Protein AF-A0A0Q8EEJ3-F1 (afdb_monomer_lite)

Structure (mmCIF, N/CA/C/O backbone):
data_AF-A0A0Q8EEJ3-F1
#
_entry.id   AF-A0A0Q8EEJ3-F1
#
loop_
_atom_site.group_PDB
_atom_site.id
_atom_site.type_symbol
_atom_site.label_atom_id
_atom_site.label_alt_id
_atom_site.label_comp_id
_atom_site.label_asym_id
_atom_site.label_entity_id
_atom_site.label_seq_id
_atom_site.pdbx_PDB_ins_code
_atom_site.Cartn_x
_atom_site.Cartn_y
_atom_site.Cartn_z
_atom_site.occupancy
_atom_site.B_iso_or_equiv
_atom_site.auth_seq_id
_atom_site.auth_comp_id
_atom_site.auth_asym_id
_atom_site.auth_atom_id
_atom_site.pdbx_PDB_model_num
ATOM 1 N N . MET A 1 1 ? 27.214 12.143 -6.056 1.00 64.88 1 MET A N 1
ATOM 2 C CA . MET A 1 1 ? 26.124 11.352 -5.436 1.00 64.88 1 MET A CA 1
ATOM 3 C C . MET A 1 1 ? 25.007 11.005 -6.415 1.00 64.88 1 MET A C 1
ATOM 5 O O . MET A 1 1 ? 24.619 9.848 -6.441 1.00 64.88 1 MET A O 1
ATOM 9 N N . THR A 1 2 ? 24.546 11.930 -7.264 1.00 81.38 2 THR A N 1
ATOM 10 C CA . THR A 1 2 ? 23.460 11.687 -8.239 1.00 81.38 2 THR A CA 1
ATOM 11 C C . THR A 1 2 ? 23.700 10.480 -9.152 1.00 81.38 2 THR A C 1
ATOM 13 O O . THR A 1 2 ? 22.827 9.632 -9.271 1.00 81.38 2 THR A O 1
ATOM 16 N N . ILE A 1 3 ? 24.903 10.341 -9.722 1.00 84.38 3 ILE A N 1
ATOM 17 C CA . ILE A 1 3 ? 25.245 9.219 -10.618 1.00 84.38 3 ILE A CA 1
ATOM 18 C C . ILE A 1 3 ? 25.151 7.868 -9.895 1.00 84.38 3 ILE A C 1
ATOM 20 O O . ILE A 1 3 ? 24.592 6.923 -10.434 1.00 84.38 3 ILE A O 1
ATOM 24 N N . ALA A 1 4 ? 25.630 7.784 -8.651 1.00 76.81 4 ALA A N 1
ATOM 25 C CA . ALA A 1 4 ? 25.536 6.559 -7.858 1.00 76.81 4 ALA A CA 1
ATOM 26 C C . ALA A 1 4 ? 24.073 6.192 -7.557 1.00 76.81 4 ALA A C 1
ATOM 28 O O . ALA A 1 4 ? 23.704 5.028 -7.657 1.00 76.81 4 ALA A O 1
ATOM 29 N N . GLY A 1 5 ? 23.228 7.189 -7.264 1.00 67.88 5 GLY A N 1
ATOM 30 C CA . GLY A 1 5 ? 21.789 6.983 -7.087 1.00 67.88 5 GLY A CA 1
ATOM 31 C C . GLY A 1 5 ? 21.102 6.469 -8.355 1.00 67.88 5 GLY A C 1
ATOM 32 O O . GLY A 1 5 ? 20.289 5.557 -8.273 1.00 67.88 5 GLY A O 1
ATOM 33 N N . VAL A 1 6 ? 21.479 6.990 -9.527 1.00 74.94 6 VAL A N 1
ATOM 34 C CA . VAL A 1 6 ? 20.961 6.527 -10.826 1.00 74.94 6 VAL A CA 1
ATOM 35 C C . VAL A 1 6 ? 21.409 5.097 -11.130 1.00 74.94 6 VAL A C 1
ATOM 37 O O . VAL A 1 6 ? 20.593 4.284 -11.547 1.00 74.94 6 VAL A O 1
ATOM 40 N N . VAL A 1 7 ? 22.673 4.755 -10.867 1.00 72.94 7 VAL A N 1
ATOM 41 C CA . VAL A 1 7 ? 23.191 3.392 -11.076 1.00 72.94 7 VAL A CA 1
ATOM 42 C C . VAL A 1 7 ? 22.508 2.397 -10.141 1.00 72.94 7 VAL A C 1
ATOM 44 O O . VAL A 1 7 ? 22.118 1.323 -10.585 1.00 72.94 7 VAL A O 1
ATOM 47 N N . VAL A 1 8 ? 22.295 2.747 -8.870 1.00 71.50 8 VAL A N 1
ATOM 48 C CA . VAL A 1 8 ? 21.547 1.894 -7.934 1.00 71.50 8 VAL A CA 1
ATOM 49 C C . VAL A 1 8 ? 20.093 1.757 -8.381 1.00 71.50 8 VAL A C 1
ATOM 51 O O . VAL A 1 8 ? 19.580 0.647 -8.394 1.00 71.50 8 VAL A O 1
ATOM 54 N N . ALA A 1 9 ? 19.436 2.833 -8.817 1.00 68.00 9 ALA A N 1
ATOM 55 C CA . ALA A 1 9 ? 18.066 2.763 -9.329 1.00 68.00 9 ALA A CA 1
ATOM 56 C C . ALA A 1 9 ? 17.943 1.909 -10.608 1.00 68.00 9 ALA A C 1
ATOM 58 O O . ALA A 1 9 ? 16.942 1.222 -10.774 1.00 68.00 9 ALA A O 1
ATOM 59 N N . ALA A 1 10 ? 18.958 1.922 -11.479 1.00 6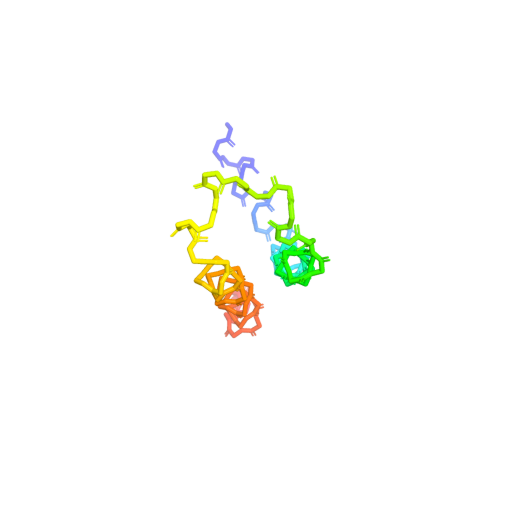7.25 10 ALA A N 1
ATOM 60 C CA . ALA A 1 10 ? 18.984 1.142 -12.718 1.00 67.25 10 ALA A CA 1
ATOM 61 C C . ALA A 1 10 ? 19.374 -0.334 -12.514 1.00 67.25 10 ALA A C 1
ATOM 63 O O . ALA A 1 10 ? 18.942 -1.190 -13.278 1.00 67.25 10 ALA A O 1
ATOM 64 N N . THR A 1 11 ? 20.206 -0.638 -11.512 1.00 68.12 11 THR A N 1
ATOM 65 C CA . THR A 1 11 ? 20.699 -2.005 -11.243 1.00 68.12 11 THR A CA 1
ATOM 66 C C . THR A 1 11 ? 19.906 -2.738 -10.168 1.00 68.12 11 THR A C 1
ATOM 68 O O . THR A 1 11 ? 19.889 -3.968 -10.153 1.00 68.12 11 THR A O 1
ATOM 71 N N . SER A 1 12 ? 19.254 -2.014 -9.255 1.00 68.62 12 SER A N 1
ATOM 72 C CA . SER A 1 12 ? 18.364 -2.623 -8.272 1.00 68.62 12 SER A CA 1
ATOM 73 C C . SER A 1 12 ? 17.039 -2.990 -8.930 1.00 68.62 12 SER A C 1
ATOM 75 O O . SER A 1 12 ? 16.450 -2.203 -9.670 1.00 68.62 12 SER A O 1
ATOM 77 N N . ASP A 1 13 ? 16.548 -4.191 -8.627 1.00 79.12 13 ASP A N 1
ATOM 78 C CA . ASP A 1 13 ? 15.179 -4.589 -8.940 1.00 79.12 13 ASP A CA 1
ATOM 79 C C . ASP A 1 13 ? 14.225 -3.790 -8.038 1.00 79.12 13 ASP A C 1
ATOM 81 O O . ASP A 1 13 ? 13.741 -4.253 -6.999 1.00 79.12 13 ASP A O 1
ATOM 85 N N . TRP A 1 14 ? 14.013 -2.526 -8.409 1.00 81.12 14 TRP A N 1
ATOM 86 C CA . TRP A 1 14 ? 13.145 -1.583 -7.711 1.00 81.12 14 TRP A CA 1
ATOM 87 C C . TRP A 1 14 ? 11.730 -2.153 -7.545 1.00 81.12 14 TRP A C 1
ATOM 89 O O . TRP A 1 14 ? 11.054 -1.850 -6.558 1.00 81.12 14 TRP A O 1
ATOM 99 N N . ARG A 1 15 ? 11.300 -3.048 -8.450 1.00 86.69 15 ARG A N 1
ATOM 100 C CA . ARG A 1 15 ? 10.010 -3.741 -8.364 1.00 86.69 15 ARG A CA 1
ATOM 101 C C . ARG A 1 15 ? 9.955 -4.642 -7.147 1.00 86.69 15 ARG A C 1
ATOM 103 O O . ARG A 1 15 ? 8.923 -4.680 -6.482 1.00 86.69 15 ARG A O 1
ATOM 110 N N . ASN A 1 16 ? 11.039 -5.344 -6.821 1.00 86.44 16 ASN A N 1
ATOM 111 C CA . ASN A 1 16 ? 11.084 -6.182 -5.627 1.00 86.44 16 ASN A CA 1
ATOM 112 C C . ASN A 1 16 ? 10.928 -5.343 -4.348 1.00 86.44 16 ASN A C 1
ATOM 114 O O . ASN A 1 16 ? 10.143 -5.692 -3.466 1.00 86.44 16 ASN A O 1
ATOM 118 N N . GLY A 1 17 ? 11.579 -4.176 -4.294 1.00 86.88 17 GLY A N 1
ATOM 119 C CA . GLY A 1 17 ? 11.384 -3.205 -3.213 1.00 86.88 17 GLY A CA 1
ATOM 120 C C . GLY A 1 17 ? 9.924 -2.756 -3.084 1.00 86.88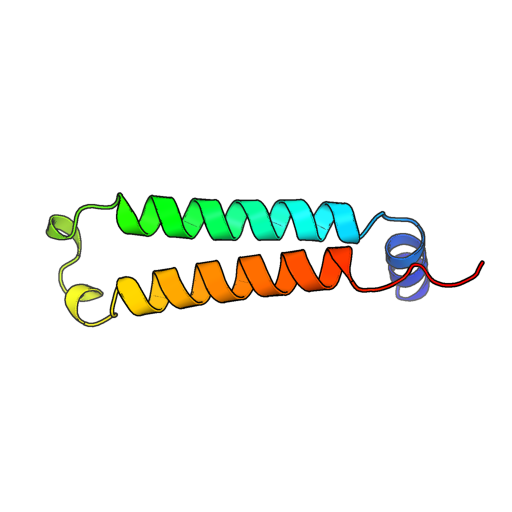 17 GLY A C 1
ATOM 121 O O . GLY A 1 17 ? 9.352 -2.797 -1.994 1.00 86.88 17 GLY A O 1
ATOM 122 N N . ILE A 1 18 ? 9.278 -2.405 -4.200 1.00 90.62 18 ILE A N 1
ATOM 123 C CA . ILE A 1 18 ? 7.870 -1.987 -4.190 1.00 90.62 18 ILE A CA 1
ATOM 124 C C . ILE A 1 18 ? 6.921 -3.132 -3.821 1.00 90.62 18 ILE A C 1
ATOM 126 O O . ILE A 1 18 ? 5.949 -2.898 -3.101 1.00 90.62 18 ILE A O 1
ATOM 130 N N . ARG A 1 19 ? 7.187 -4.370 -4.246 1.00 89.94 19 ARG A N 1
ATOM 131 C CA . ARG A 1 19 ? 6.393 -5.546 -3.851 1.00 89.94 19 ARG A CA 1
ATOM 132 C C . ARG A 1 19 ? 6.422 -5.747 -2.335 1.00 89.94 19 ARG A C 1
ATOM 134 O O . ARG A 1 19 ? 5.368 -5.954 -1.736 1.00 89.94 19 ARG A O 1
ATOM 141 N N . ILE A 1 20 ? 7.595 -5.606 -1.715 1.00 92.56 20 ILE A N 1
ATOM 142 C CA . ILE A 1 20 ? 7.751 -5.670 -0.254 1.00 92.56 20 ILE A CA 1
ATOM 143 C C . ILE A 1 20 ? 6.956 -4.545 0.420 1.00 92.56 20 ILE A C 1
ATOM 145 O O . ILE A 1 20 ? 6.154 -4.818 1.311 1.00 92.56 20 ILE A O 1
ATOM 149 N N . ILE A 1 21 ? 7.118 -3.296 -0.032 1.00 9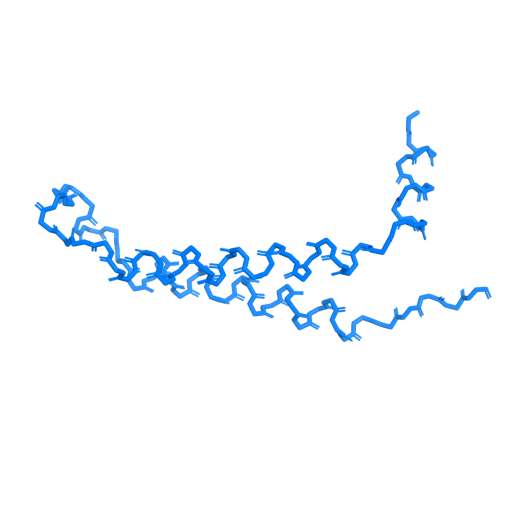3.25 21 ILE A N 1
ATOM 150 C CA . ILE A 1 21 ? 6.395 -2.136 0.523 1.00 93.25 21 ILE A CA 1
ATOM 151 C C . ILE A 1 21 ? 4.878 -2.337 0.420 1.00 93.25 21 ILE A C 1
ATOM 153 O O . ILE A 1 21 ? 4.155 -2.125 1.391 1.00 93.25 21 ILE A O 1
ATOM 157 N N . SER A 1 22 ? 4.395 -2.803 -0.730 1.00 93.00 22 SER A N 1
ATOM 158 C CA . SER A 1 22 ? 2.974 -3.078 -0.967 1.00 93.00 22 SER A CA 1
ATOM 159 C C . SER A 1 22 ? 2.431 -4.143 -0.010 1.00 93.00 22 SER A C 1
ATOM 161 O O . SER A 1 22 ? 1.349 -3.976 0.554 1.00 93.00 22 SER A O 1
ATOM 163 N N . GLY A 1 23 ? 3.204 -5.208 0.232 1.00 92.69 23 GLY A N 1
ATOM 164 C CA . GLY A 1 23 ? 2.868 -6.243 1.210 1.00 92.69 23 GLY A CA 1
ATOM 165 C C . GLY A 1 23 ? 2.808 -5.708 2.642 1.00 92.69 23 GLY A C 1
ATOM 166 O O . GLY A 1 23 ? 1.856 -5.997 3.365 1.00 92.69 23 GLY A O 1
ATOM 167 N N . VAL A 1 24 ? 3.772 -4.871 3.040 1.00 96.00 24 VAL A N 1
ATOM 168 C CA . VAL A 1 24 ? 3.792 -4.229 4.367 1.00 96.00 24 VAL A CA 1
ATOM 169 C C . VAL A 1 24 ? 2.593 -3.299 4.557 1.00 96.00 24 VAL A C 1
ATOM 171 O O . VAL A 1 24 ? 1.994 -3.304 5.629 1.00 96.00 24 VAL A O 1
ATOM 174 N N . LEU A 1 25 ? 2.197 -2.541 3.531 1.00 94.75 25 LEU A N 1
ATOM 175 C CA . LEU A 1 25 ? 1.007 -1.681 3.579 1.00 94.75 25 LEU A CA 1
ATOM 176 C C . LEU A 1 25 ? -0.280 -2.496 3.759 1.00 94.75 25 LEU A C 1
ATOM 178 O O . LEU A 1 25 ? -1.115 -2.150 4.595 1.00 94.75 25 LEU A O 1
ATOM 182 N N . GLY A 1 26 ? -0.416 -3.611 3.034 1.00 94.12 26 GLY A N 1
ATOM 183 C CA . GLY A 1 26 ? -1.530 -4.543 3.217 1.00 94.12 26 GLY A CA 1
ATOM 184 C C . GLY A 1 26 ? -1.547 -5.158 4.619 1.00 94.12 26 GLY A C 1
ATOM 185 O O . GLY A 1 26 ? -2.586 -5.186 5.277 1.00 94.12 26 GLY A O 1
ATOM 186 N N . PHE A 1 27 ? -0.385 -5.576 5.124 1.00 93.62 27 PHE A N 1
ATOM 187 C CA . PHE A 1 27 ? -0.250 -6.089 6.486 1.00 93.62 27 PHE A CA 1
ATOM 188 C C . PHE A 1 27 ? -0.615 -5.033 7.539 1.00 93.62 27 PHE A C 1
ATOM 190 O O . PHE A 1 27 ? -1.370 -5.320 8.466 1.00 93.62 27 PHE A O 1
ATOM 197 N N . ALA A 1 28 ? -0.165 -3.787 7.367 1.00 91.75 28 ALA A N 1
ATOM 198 C CA . ALA A 1 28 ? -0.519 -2.672 8.239 1.00 91.75 28 ALA A CA 1
ATOM 199 C C . ALA A 1 28 ? -2.034 -2.414 8.256 1.00 91.75 28 ALA A C 1
ATOM 201 O O . ALA A 1 28 ? -2.595 -2.168 9.324 1.00 91.75 28 ALA A O 1
ATOM 202 N N . ALA A 1 29 ? -2.710 -2.529 7.108 1.00 91.69 29 ALA A N 1
ATOM 203 C CA . ALA A 1 29 ? -4.163 -2.418 7.020 1.00 91.69 29 ALA A CA 1
ATOM 204 C C . ALA A 1 29 ? -4.876 -3.521 7.826 1.00 91.69 29 ALA A C 1
ATOM 206 O O . ALA A 1 29 ? -5.819 -3.234 8.565 1.00 91.69 29 ALA A O 1
ATOM 207 N N . VAL A 1 30 ? -4.390 -4.766 7.755 1.00 91.69 30 VAL A N 1
ATOM 208 C CA . VAL A 1 30 ? -4.917 -5.890 8.553 1.00 91.69 30 VAL A CA 1
ATOM 209 C C . VAL A 1 30 ? -4.707 -5.654 10.048 1.00 91.69 30 VAL A C 1
ATOM 211 O O . VAL A 1 30 ? -5.647 -5.798 10.828 1.00 91.69 30 VAL A O 1
ATOM 214 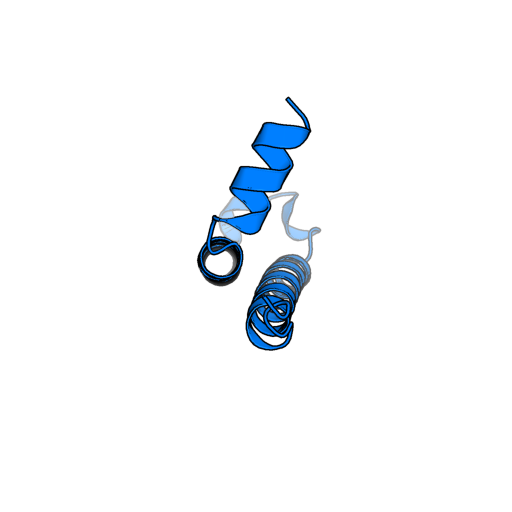N N . LEU A 1 31 ? -3.512 -5.225 10.460 1.00 89.88 31 LEU A N 1
ATOM 215 C CA . LEU A 1 31 ? -3.234 -4.894 11.860 1.00 89.88 31 LEU A CA 1
ATOM 216 C C . LEU A 1 31 ? -4.152 -3.778 12.377 1.00 89.88 31 LEU A C 1
ATOM 218 O O . LEU A 1 31 ? -4.638 -3.846 13.504 1.00 89.88 31 LEU A O 1
ATOM 222 N N . ARG A 1 32 ? -4.449 -2.777 11.541 1.00 85.25 32 ARG A N 1
ATOM 223 C CA . ARG A 1 32 ? -5.382 -1.685 11.855 1.00 85.25 32 ARG A CA 1
ATOM 224 C C . ARG A 1 32 ? -6.818 -2.179 12.078 1.00 85.25 32 ARG A C 1
ATOM 226 O O . ARG A 1 32 ? -7.559 -1.608 12.881 1.00 85.25 32 ARG A O 1
ATOM 233 N N . LEU A 1 33 ? -7.223 -3.234 11.371 1.00 85.19 33 LEU A N 1
ATOM 234 C CA . LEU A 1 33 ? -8.513 -3.896 11.576 1.00 85.19 33 LEU A CA 1
ATOM 235 C C . LEU A 1 33 ? -8.524 -4.762 12.844 1.00 85.19 33 LEU A C 1
ATOM 237 O O . LEU A 1 33 ? -9.540 -4.806 13.537 1.00 85.19 33 LEU A O 1
ATOM 241 N N . ALA A 1 34 ? -7.399 -5.400 13.165 1.00 85.38 34 ALA A N 1
ATOM 242 C CA . ALA A 1 34 ? -7.249 -6.247 14.346 1.00 85.38 34 ALA A CA 1
ATOM 243 C C . ALA A 1 34 ? -7.116 -5.457 15.663 1.00 85.38 34 ALA A C 1
ATOM 245 O O . ALA A 1 34 ? -7.371 -6.015 16.730 1.00 85.38 34 ALA A O 1
ATOM 246 N N . LEU A 1 35 ? -6.731 -4.175 15.610 1.00 78.75 35 LEU A N 1
ATOM 247 C CA . LEU A 1 35 ? -6.556 -3.343 16.801 1.00 78.75 35 LEU A CA 1
ATOM 248 C C . LEU A 1 35 ? -7.917 -2.982 17.448 1.00 78.75 35 LEU A C 1
ATOM 250 O O . LEU A 1 35 ? -8.768 -2.389 16.775 1.00 78.75 35 LEU A O 1
ATOM 254 N N . PRO A 1 36 ? -8.144 -3.311 18.736 1.00 65.88 36 PRO A N 1
ATOM 255 C CA . PRO A 1 36 ? -9.394 -3.012 19.435 1.00 65.88 36 PRO A CA 1
ATOM 256 C C . PRO A 1 36 ? -9.638 -1.507 19.616 1.00 65.88 36 PRO A C 1
ATOM 258 O O . PRO A 1 36 ? -8.783 -0.776 20.103 1.00 65.88 36 PRO A O 1
ATOM 261 N N . GLU A 1 37 ? -10.856 -1.050 19.321 1.00 63.28 37 GLU A N 1
ATOM 262 C CA . GLU A 1 37 ? -11.268 0.364 19.442 1.00 63.28 37 GLU A CA 1
ATOM 263 C C . GLU A 1 37 ? -11.298 0.886 20.892 1.00 63.28 37 GLU A C 1
ATOM 265 O O . GLU A 1 37 ? -11.404 2.088 21.123 1.00 63.28 37 GLU A O 1
ATOM 270 N N . LYS A 1 38 ? -11.186 -0.004 21.884 1.00 60.94 38 LYS A N 1
ATOM 271 C CA . LYS A 1 38 ? -11.289 0.324 23.315 1.00 60.94 38 LYS A CA 1
ATOM 272 C C . LYS A 1 38 ? -10.136 1.180 23.859 1.00 60.94 38 LYS A C 1
ATOM 274 O O . LYS A 1 38 ? -10.344 1.872 24.848 1.00 60.94 38 LYS A O 1
ATOM 279 N N . ASP A 1 39 ? -8.991 1.207 23.176 1.00 58.38 39 ASP A N 1
ATOM 280 C CA . ASP A 1 39 ? -7.846 2.069 23.520 1.00 58.38 39 ASP A CA 1
ATOM 281 C C . ASP A 1 39 ? -7.814 3.361 22.679 1.00 58.38 39 ASP A C 1
ATOM 283 O O . ASP A 1 39 ? -6.892 4.170 22.783 1.00 58.38 39 ASP A O 1
ATOM 287 N N . ALA A 1 40 ? -8.810 3.564 21.805 1.00 57.84 40 ALA A N 1
ATOM 288 C CA . ALA A 1 40 ? -8.743 4.573 20.756 1.00 57.84 40 ALA A CA 1
ATOM 289 C C . ALA A 1 40 ? -9.030 5.999 21.247 1.00 57.84 40 ALA A C 1
ATOM 291 O O . ALA A 1 40 ? -8.539 6.934 20.625 1.00 57.84 40 ALA A O 1
ATOM 292 N N . GLY A 1 41 ? -9.777 6.217 22.336 1.00 68.44 41 GLY A N 1
ATOM 293 C CA . GLY A 1 41 ? -10.081 7.568 22.840 1.00 68.44 41 GLY A CA 1
ATOM 294 C C . GLY A 1 41 ? -10.430 8.568 21.717 1.00 68.44 41 GLY A C 1
ATOM 295 O O . GLY A 1 41 ? -11.339 8.344 20.921 1.00 68.44 41 GLY A O 1
ATOM 296 N N . MET A 1 42 ? -9.643 9.641 21.583 1.00 57.50 42 MET A N 1
ATOM 297 C CA . MET A 1 42 ? -9.780 10.698 20.560 1.00 57.50 42 MET A CA 1
ATOM 298 C C . MET A 1 42 ? -9.549 10.232 19.094 1.00 57.50 42 MET A C 1
ATOM 300 O O . MET A 1 42 ? -9.793 10.988 18.156 1.00 57.50 42 MET A O 1
ATOM 304 N N . LEU A 1 43 ? -9.111 8.985 18.869 1.00 54.09 43 LEU A N 1
ATOM 305 C CA . LEU A 1 43 ? -8.963 8.338 17.554 1.00 54.09 43 LEU A CA 1
ATOM 306 C C . LEU A 1 43 ? -10.281 7.778 16.997 1.00 54.09 43 LEU A C 1
ATOM 308 O O . LEU A 1 43 ? -10.306 7.417 15.823 1.00 54.09 43 LEU A O 1
ATOM 312 N N . ALA A 1 44 ? -11.375 7.752 17.770 1.00 55.19 44 ALA A N 1
ATOM 313 C CA . ALA A 1 44 ? -12.699 7.363 17.263 1.00 55.19 44 ALA A CA 1
ATOM 314 C C . ALA A 1 44 ? -13.183 8.258 16.100 1.00 55.19 44 ALA A C 1
ATOM 316 O O . ALA A 1 44 ? -13.976 7.824 15.269 1.00 55.19 44 ALA A O 1
ATOM 317 N N . VAL A 1 45 ? -12.663 9.492 16.003 1.00 55.12 45 VAL A N 1
ATOM 318 C CA . VAL A 1 45 ? -12.989 10.450 14.931 1.00 55.12 45 VAL A CA 1
ATOM 319 C C . VAL A 1 45 ? -12.201 10.169 13.644 1.00 55.12 45 VAL A C 1
ATOM 321 O O . VAL A 1 45 ? -12.691 10.435 12.545 1.00 55.12 45 VAL A O 1
ATOM 324 N N . ARG A 1 46 ? -10.989 9.594 13.733 1.00 68.12 46 ARG A N 1
ATOM 325 C CA . ARG A 1 46 ? -10.222 9.220 12.537 1.00 68.12 46 ARG A CA 1
ATOM 326 C C . ARG A 1 46 ? -10.789 7.908 12.014 1.00 68.12 46 ARG A C 1
ATOM 328 O O . ARG A 1 46 ? -10.387 6.849 12.481 1.00 68.12 46 ARG A O 1
ATOM 335 N N . HIS A 1 47 ? -11.720 7.995 11.058 1.00 76.62 47 HIS A N 1
ATOM 336 C CA . HIS A 1 47 ? -12.366 6.859 10.392 1.00 76.62 47 HIS A CA 1
ATOM 337 C C . HIS A 1 47 ? -11.363 5.721 10.147 1.00 76.62 47 HIS A C 1
ATOM 339 O O . HIS A 1 47 ? -10.589 5.747 9.190 1.00 76.62 47 HIS A O 1
ATOM 345 N N . ARG A 1 48 ? -11.380 4.700 11.011 1.00 79.06 48 ARG A N 1
ATOM 346 C CA . ARG A 1 48 ? -10.471 3.548 10.912 1.00 79.06 48 ARG A CA 1
ATOM 347 C C . ARG A 1 48 ? -10.559 2.880 9.542 1.00 79.06 48 ARG A C 1
ATOM 349 O O . ARG A 1 48 ? -9.555 2.449 8.992 1.00 79.06 48 ARG A O 1
ATOM 356 N N . PHE A 1 49 ? -11.765 2.873 8.978 1.00 81.75 49 PHE A N 1
ATOM 357 C CA . PHE A 1 49 ? -12.055 2.355 7.650 1.00 81.75 49 PHE A CA 1
ATOM 358 C C . PHE A 1 49 ? -11.427 3.199 6.545 1.00 81.75 49 PHE A C 1
ATOM 360 O O . PHE A 1 49 ? -10.944 2.631 5.576 1.00 81.75 49 PHE A O 1
ATOM 367 N N . LEU A 1 50 ? -11.380 4.528 6.699 1.00 87.62 50 LEU A N 1
ATOM 368 C CA . LEU A 1 50 ? -10.701 5.405 5.746 1.00 87.62 50 LEU A CA 1
ATOM 369 C C . LEU A 1 50 ? -9.198 5.126 5.750 1.00 87.62 50 LEU A C 1
ATOM 371 O O . LEU A 1 50 ? -8.597 5.015 4.693 1.00 87.62 50 LEU A O 1
ATOM 375 N N . ASP A 1 51 ? -8.598 4.961 6.925 1.00 89.81 51 ASP A N 1
ATOM 376 C CA . ASP A 1 51 ? -7.170 4.665 7.028 1.00 89.81 51 ASP A CA 1
ATOM 377 C C . ASP A 1 51 ? -6.813 3.291 6.436 1.00 89.81 51 ASP A C 1
ATOM 379 O O . ASP A 1 51 ? -5.881 3.186 5.643 1.00 89.81 51 ASP A O 1
ATOM 383 N N . VAL A 1 52 ? -7.614 2.260 6.727 1.00 91.25 52 VAL A N 1
ATOM 384 C CA . VAL A 1 52 ? -7.500 0.934 6.093 1.00 91.25 52 VAL A CA 1
ATOM 385 C C . VAL A 1 52 ? -7.668 1.032 4.577 1.00 91.25 52 VAL A C 1
ATOM 387 O O . VAL A 1 52 ? -6.876 0.449 3.840 1.00 91.25 52 VAL A O 1
ATOM 390 N N . ALA A 1 53 ? -8.667 1.783 4.103 1.00 92.62 53 ALA A N 1
ATOM 391 C CA . ALA A 1 53 ? -8.912 1.983 2.680 1.00 92.62 53 ALA A CA 1
ATOM 392 C C . ALA A 1 53 ? -7.738 2.695 2.000 1.00 92.62 53 ALA A C 1
ATOM 394 O O . ALA A 1 53 ? -7.336 2.279 0.921 1.00 92.62 53 ALA A O 1
ATOM 395 N N . ILE A 1 54 ? -7.148 3.709 2.639 1.00 93.88 54 ILE A N 1
ATOM 396 C CA . ILE A 1 54 ? -5.958 4.403 2.134 1.00 93.88 54 ILE A CA 1
ATOM 397 C C . ILE A 1 54 ? -4.771 3.441 2.064 1.00 93.88 54 ILE A C 1
ATOM 399 O O . ILE A 1 54 ? -4.125 3.368 1.024 1.00 93.88 54 ILE A O 1
ATOM 403 N N . LEU A 1 55 ? -4.495 2.678 3.128 1.00 94.69 55 LEU A N 1
ATOM 404 C CA . LEU A 1 55 ? -3.381 1.725 3.155 1.00 94.69 55 LEU A CA 1
ATOM 405 C C . LEU A 1 55 ? -3.527 0.645 2.076 1.00 94.69 55 LEU A C 1
ATOM 407 O O . LEU A 1 55 ? -2.567 0.364 1.357 1.00 94.69 55 LEU A O 1
ATOM 411 N N . LEU A 1 56 ? -4.729 0.081 1.922 1.00 95.75 56 LEU A N 1
ATOM 412 C CA . LEU A 1 56 ? -5.021 -0.897 0.874 1.00 95.75 56 LEU A CA 1
ATOM 413 C C . LEU A 1 56 ? -4.939 -0.278 -0.520 1.00 95.75 56 LEU A C 1
ATOM 415 O O . LEU A 1 56 ? -4.305 -0.861 -1.394 1.00 95.75 56 LEU A O 1
ATOM 419 N N . ALA A 1 57 ? -5.528 0.899 -0.736 1.00 96.88 57 ALA A N 1
ATOM 420 C CA . ALA A 1 57 ? -5.472 1.585 -2.023 1.00 96.88 57 ALA A CA 1
ATOM 421 C C . ALA A 1 57 ? -4.025 1.889 -2.425 1.00 96.88 57 ALA A C 1
ATOM 423 O O . ALA A 1 57 ? -3.644 1.640 -3.569 1.00 96.88 57 ALA A O 1
ATOM 424 N N . LEU A 1 58 ? -3.202 2.359 -1.483 1.00 97.06 58 LEU A N 1
ATOM 425 C CA . LEU A 1 58 ? -1.789 2.635 -1.717 1.00 97.06 58 LEU A CA 1
ATOM 426 C C . LEU A 1 58 ? -1.026 1.346 -2.047 1.00 97.06 58 LEU A C 1
ATOM 428 O O . LEU A 1 58 ? -0.333 1.290 -3.060 1.00 97.06 58 LEU A O 1
ATOM 432 N N . GLY A 1 59 ? -1.194 0.296 -1.236 1.00 96.62 59 GLY A N 1
ATOM 433 C CA . GLY A 1 59 ? -0.539 -0.995 -1.449 1.00 96.62 59 GLY A CA 1
ATOM 434 C C . GLY A 1 59 ? -0.924 -1.645 -2.779 1.00 96.62 59 GLY A C 1
ATOM 435 O O . GLY A 1 59 ? -0.051 -2.087 -3.520 1.00 96.62 59 GLY A O 1
ATOM 436 N N . ILE A 1 60 ? -2.214 -1.647 -3.130 1.00 97.12 60 ILE A N 1
ATOM 437 C CA . ILE A 1 60 ? -2.709 -2.18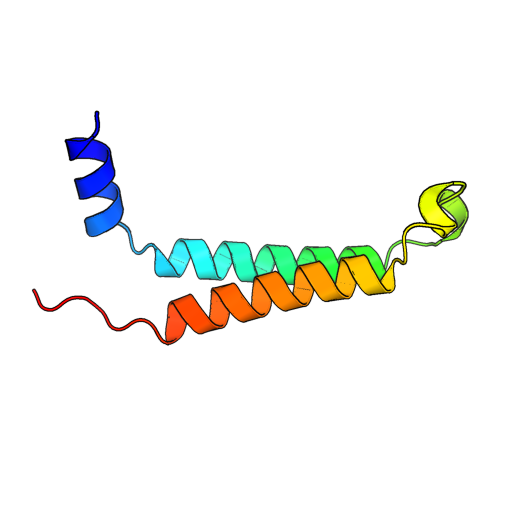5 -4.405 1.00 97.12 60 ILE A CA 1
ATOM 438 C C . ILE A 1 60 ? -2.162 -1.370 -5.575 1.00 97.12 60 ILE A C 1
ATOM 440 O O . ILE A 1 60 ? -1.650 -1.952 -6.527 1.00 97.12 60 ILE A O 1
ATOM 444 N N . THR A 1 61 ? -2.229 -0.039 -5.506 1.00 97.38 61 THR A N 1
ATOM 445 C CA . THR A 1 61 ? -1.745 0.835 -6.587 1.00 97.38 61 THR A CA 1
ATOM 446 C C . THR A 1 61 ? -0.260 0.611 -6.844 1.00 97.38 61 THR A C 1
ATOM 448 O O . THR A 1 61 ? 0.144 0.409 -7.987 1.00 97.38 61 THR A O 1
ATOM 451 N N . LEU A 1 62 ? 0.552 0.590 -5.786 1.00 95.19 62 LEU A N 1
ATOM 452 C CA . LEU A 1 62 ? 1.989 0.348 -5.884 1.00 95.19 62 LEU A CA 1
ATOM 453 C C . LEU A 1 62 ? 2.298 -1.044 -6.439 1.00 95.19 62 LEU A C 1
ATOM 455 O O . LEU A 1 62 ? 3.144 -1.172 -7.325 1.00 95.19 62 LEU A O 1
ATOM 459 N N . PHE A 1 63 ? 1.586 -2.072 -5.976 1.00 94.19 63 PHE A N 1
ATOM 460 C CA . PHE A 1 63 ? 1.753 -3.427 -6.486 1.00 94.19 63 PHE A CA 1
ATOM 461 C C . PHE A 1 63 ? 1.414 -3.504 -7.974 1.00 94.19 63 PHE A C 1
ATOM 463 O O . PHE A 1 63 ? 2.208 -4.032 -8.746 1.00 94.19 63 PHE A O 1
ATOM 470 N N . VAL A 1 64 ? 0.275 -2.938 -8.387 1.00 95.94 64 VAL A N 1
ATOM 471 C CA . VAL A 1 64 ? -0.152 -2.899 -9.791 1.00 95.94 64 VAL A CA 1
ATOM 472 C C . VAL A 1 64 ? 0.892 -2.186 -10.642 1.00 95.94 64 VAL A C 1
ATOM 474 O O . VAL A 1 64 ? 1.343 -2.766 -11.623 1.00 95.94 64 VAL A O 1
ATOM 477 N N . LEU A 1 65 ? 1.347 -0.993 -10.247 1.00 92.88 65 LEU A N 1
ATOM 478 C CA . LEU A 1 65 ? 2.383 -0.256 -10.981 1.00 92.88 65 LEU A CA 1
ATOM 479 C C . LEU A 1 65 ? 3.677 -1.068 -11.123 1.00 92.88 65 LEU A C 1
ATOM 481 O O . LEU A 1 65 ? 4.248 -1.139 -12.210 1.00 92.88 65 LEU A O 1
ATOM 485 N N . ALA A 1 66 ? 4.118 -1.734 -10.054 1.00 90.19 66 ALA A N 1
ATOM 486 C CA . ALA A 1 66 ? 5.315 -2.570 -10.086 1.00 90.19 66 ALA A CA 1
ATOM 487 C C . ALA A 1 66 ? 5.179 -3.817 -10.977 1.00 90.19 66 ALA A C 1
ATOM 489 O O . ALA A 1 66 ? 6.201 -4.406 -11.328 1.00 90.19 66 ALA A O 1
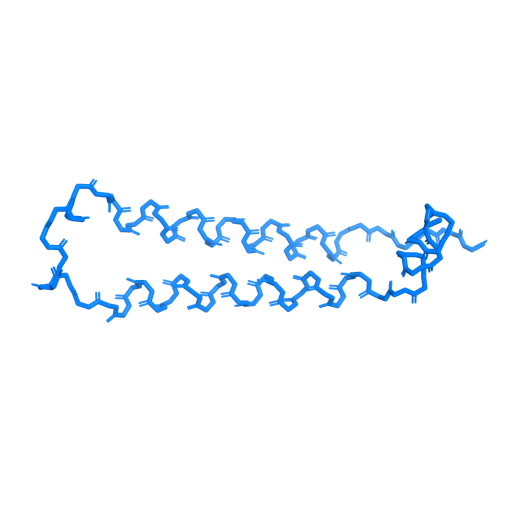ATOM 490 N N . GLN A 1 67 ? 3.963 -4.238 -11.343 1.00 89.81 67 GLN A N 1
ATOM 491 C CA . GLN A 1 67 ? 3.739 -5.316 -12.317 1.00 89.81 67 GLN A CA 1
ATOM 492 C C . GLN A 1 67 ? 3.501 -4.795 -13.738 1.00 89.81 67 GLN A C 1
ATOM 494 O O . GLN A 1 67 ? 3.873 -5.468 -14.692 1.00 89.81 67 GLN A O 1
ATOM 499 N N . THR A 1 68 ? 2.866 -3.631 -13.897 1.00 92.56 68 THR A N 1
ATOM 500 C CA . THR A 1 68 ? 2.423 -3.136 -15.211 1.00 92.56 68 THR A CA 1
ATOM 501 C C . THR A 1 68 ? 3.456 -2.292 -15.933 1.00 92.56 68 THR A C 1
ATOM 503 O O . THR A 1 68 ? 3.437 -2.249 -17.161 1.00 92.56 68 THR A O 1
ATOM 506 N N . ILE A 1 69 ? 4.356 -1.620 -15.209 1.00 87.69 69 ILE A N 1
ATOM 507 C CA . ILE A 1 69 ? 5.458 -0.890 -15.838 1.00 87.69 69 ILE A CA 1
ATOM 508 C C . ILE A 1 69 ? 6.303 -1.923 -16.597 1.00 87.69 69 ILE A C 1
ATOM 510 O O . ILE A 1 69 ? 6.675 -2.918 -15.986 1.00 87.69 69 ILE A O 1
ATOM 514 N N . PRO A 1 70 ? 6.589 -1.767 -17.895 1.00 82.62 70 PRO A N 1
ATOM 515 C CA . PRO A 1 70 ? 7.484 -2.663 -18.619 1.00 82.62 70 PRO A CA 1
ATOM 516 C C . PRO A 1 70 ? 8.942 -2.351 -18.279 1.00 82.62 70 PRO A C 1
ATOM 518 O O . PRO A 1 70 ? 9.273 -1.221 -17.915 1.00 82.62 70 PRO A O 1
ATOM 521 N N . ASP A 1 71 ? 9.813 -3.354 -18.364 1.00 77.31 71 ASP A N 1
ATOM 522 C CA . ASP A 1 71 ? 11.248 -3.106 -18.235 1.00 77.31 71 ASP A CA 1
ATOM 523 C C . ASP A 1 71 ? 11.726 -2.242 -19.402 1.00 77.31 71 ASP A C 1
ATOM 525 O O . ASP A 1 71 ? 11.222 -2.338 -20.526 1.00 77.31 71 ASP A O 1
ATOM 529 N N . GLN A 1 72 ? 12.665 -1.343 -19.114 1.00 69.38 72 GLN A N 1
ATOM 530 C CA . GLN A 1 72 ? 13.227 -0.497 -20.155 1.00 69.38 72 GLN A CA 1
ATOM 531 C C . GLN A 1 72 ? 14.030 -1.372 -21.124 1.00 69.38 72 GLN A C 1
ATOM 533 O O . GLN A 1 72 ? 14.752 -2.263 -20.667 1.00 69.38 72 GLN A O 1
ATOM 538 N N . PRO A 1 73 ? 13.912 -1.143 -22.444 1.00 68.81 73 PRO A N 1
ATOM 539 C CA . PRO A 1 73 ? 14.763 -1.827 -23.404 1.00 68.81 73 PRO A CA 1
ATOM 540 C C . PRO A 1 73 ? 16.227 -1.518 -23.074 1.00 68.81 73 PRO A C 1
ATOM 542 O O . PRO A 1 73 ? 16.575 -0.358 -22.834 1.00 68.81 73 PRO A O 1
ATOM 545 N N . VAL A 1 74 ? 17.033 -2.580 -23.011 1.00 64.38 74 VAL A N 1
ATOM 546 C CA . VAL A 1 74 ? 18.490 -2.514 -22.827 1.00 64.38 74 VAL A CA 1
ATOM 547 C C . VAL A 1 74 ? 19.187 -1.924 -24.043 1.00 64.38 74 VAL A C 1
ATOM 549 O O . VAL A 1 74 ? 18.699 -2.151 -25.175 1.00 64.38 74 VAL A O 1
#

Foldseek 3Di:
DVVVVVVCVLPDLVLVVLLVQLVVLLVVLVVLVVDDCPVCVVVVPVPSVVSSVVSNVSSVVSNCCSVPDDDDDD

pLDDT: mean 81.77, std 12.83, range [54.09, 97.38]

Sequence (74 aa):
MTIAGVVVAATSDWRNGIRIISGVLGFAAVLRLALPEKDAGMLAVRHRFLDVAILLALGITLFVLAQTIPDQPV

Radius of gyration: 17.14 Å; chains: 1; bounding box: 39×18×47 Å

Secondary structure (DSSP, 8-state):
-HHHHHHHHHHS-HHHHHHHHHHHHHHHHHHHHHS-GGG-GGGGGS-HHHHHHHHHHHHHHHHHHHHHSPPPP-